Protein AF-A0A538KY79-F1 (afdb_monomer)

Solvent-accessible surface area (backbone atoms only — not comparable to full-atom values): 5470 Å² total; per-residue (Å²): 118,85,84,30,66,86,72,75,48,54,76,69,51,53,52,53,41,46,58,35,67,79,29,84,54,44,41,57,66,57,54,19,64,75,68,71,45,55,68,69,60,46,49,55,52,49,49,56,33,36,77,69,52,26,35,49,79,44,67,31,93,91,46,74,91,42,42,35,35,29,54,31,79,59,21,49,55,48,36,54,53,51,52,52,56,53,52,61,62,69,67,56,80,83,127

pLDDT: mean 85.68, std 16.1, range [36.06, 98.06]

Sequence (95 aa):
MKAYEQTGLHPYHHGILTVLGERSSETQGAIADALGYDRGQLVGLLDELEERGLVERRRDPNDRRRHIVSLTADGEKTHRRLRALSAARAALPAR

Foldseek 3Di:
DPLCVVVVADPLLLLLLQVQLVPQKDWLVVSCVVVVHDSVVSVVSVVVCVVVVQKDWDQDPVHNVIIIIHGDPVVNVVNVVSVVSVVVVVPDDDD

Structure (mmCIF, N/CA/C/O backbone):
data_AF-A0A538KY79-F1
#
_entry.id   AF-A0A538KY79-F1
#
loop_
_atom_site.group_PDB
_atom_site.id
_atom_site.type_symbol
_atom_site.label_atom_id
_atom_site.label_alt_id
_atom_site.label_comp_id
_atom_site.label_asym_id
_atom_site.label_entity_id
_atom_site.label_seq_id
_atom_site.pdbx_PDB_ins_code
_atom_site.Cartn_x
_atom_site.Cartn_y
_atom_site.Cartn_z
_atom_site.occupancy
_atom_site.B_iso_or_equiv
_atom_site.auth_seq_id
_atom_site.auth_comp_id
_atom_site.auth_asym_id
_atom_site.auth_atom_id
_atom_site.pdbx_PDB_model_num
ATOM 1 N N . MET A 1 1 ? -14.152 13.576 3.329 1.00 53.53 1 MET A N 1
ATOM 2 C CA . MET A 1 1 ? -15.165 12.494 3.239 1.00 53.53 1 MET A CA 1
ATOM 3 C C . MET A 1 1 ? -15.187 11.797 4.599 1.00 53.53 1 MET A C 1
ATOM 5 O O . MET A 1 1 ? -14.206 11.143 4.927 1.00 53.53 1 MET A O 1
ATOM 9 N N . LYS A 1 2 ? -16.249 11.975 5.404 1.00 53.88 2 LYS A N 1
ATOM 10 C CA . LYS A 1 2 ? -16.286 11.678 6.860 1.00 53.88 2 LYS A CA 1
ATOM 11 C C . LYS A 1 2 ? -15.944 10.237 7.293 1.00 53.88 2 LYS A C 1
ATOM 13 O O . LYS A 1 2 ? -15.697 10.001 8.467 1.00 53.88 2 LYS A O 1
ATOM 18 N N . ALA A 1 3 ? -15.927 9.266 6.376 1.00 55.97 3 ALA A N 1
ATOM 19 C CA . ALA A 1 3 ? -15.683 7.857 6.703 1.00 55.97 3 ALA A CA 1
ATOM 20 C C . ALA A 1 3 ? -14.213 7.535 7.042 1.00 55.97 3 ALA A C 1
ATOM 22 O O . ALA A 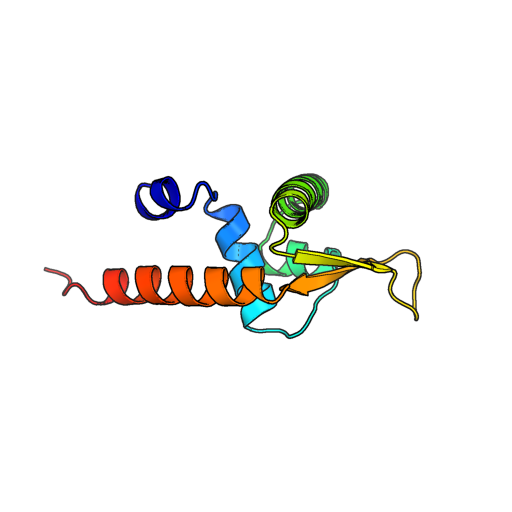1 3 ? -13.963 6.593 7.787 1.00 55.97 3 ALA A O 1
ATOM 23 N N . TYR A 1 4 ? -13.253 8.316 6.531 1.00 57.97 4 TYR A N 1
ATOM 24 C CA . TYR A 1 4 ? -11.821 8.052 6.738 1.00 57.97 4 TYR A CA 1
ATOM 25 C C . TYR A 1 4 ? -11.170 8.918 7.828 1.00 57.97 4 TYR A C 1
ATOM 27 O O . TYR A 1 4 ? -10.039 8.661 8.237 1.00 57.97 4 TYR A O 1
ATOM 35 N N . GLU A 1 5 ? -11.891 9.922 8.339 1.00 60.28 5 GLU A N 1
ATOM 36 C CA . GLU A 1 5 ? -11.402 10.834 9.386 1.00 60.28 5 GLU A CA 1
ATOM 37 C C . GLU A 1 5 ? -11.033 10.074 10.672 1.00 60.28 5 GLU A C 1
ATOM 39 O O . GLU A 1 5 ? -10.049 10.405 11.322 1.00 60.28 5 GLU A O 1
ATOM 44 N N . GLN A 1 6 ? -11.745 8.986 10.987 1.00 62.28 6 GLN A N 1
ATOM 45 C CA . GLN A 1 6 ? -11.471 8.146 12.162 1.00 62.28 6 GLN A CA 1
ATOM 46 C C . GLN A 1 6 ? -10.285 7.184 11.983 1.00 62.28 6 GLN A C 1
ATOM 48 O O . GLN A 1 6 ? -9.808 6.617 12.963 1.00 62.28 6 GLN A O 1
ATOM 53 N N . THR A 1 7 ? -9.815 6.970 10.750 1.00 67.31 7 THR A N 1
ATOM 54 C CA . THR A 1 7 ? -8.626 6.148 10.463 1.00 67.31 7 THR A CA 1
ATOM 55 C C . THR A 1 7 ? -7.393 7.000 10.165 1.00 67.31 7 THR A C 1
ATOM 57 O O . THR A 1 7 ? -6.307 6.456 9.989 1.00 67.31 7 THR A O 1
ATOM 60 N N . GLY A 1 8 ? -7.553 8.325 10.055 1.00 75.19 8 GLY A N 1
ATOM 61 C CA . GLY A 1 8 ? -6.497 9.248 9.639 1.00 75.19 8 GLY A CA 1
ATOM 62 C C . GLY A 1 8 ? -5.990 9.007 8.213 1.00 75.19 8 GLY A C 1
ATOM 63 O O . GLY A 1 8 ? -4.885 9.437 7.893 1.00 75.19 8 GLY A O 1
ATOM 64 N N . LEU A 1 9 ? -6.741 8.281 7.374 1.00 81.81 9 LEU A N 1
ATOM 65 C CA . LEU A 1 9 ? -6.352 7.946 5.998 1.00 81.81 9 LEU A CA 1
ATOM 66 C C . LEU A 1 9 ? -7.142 8.809 5.008 1.00 81.81 9 LEU A C 1
ATOM 68 O O . LEU A 1 9 ? -8.282 9.173 5.269 1.00 81.81 9 LEU A O 1
ATOM 72 N N . HIS A 1 10 ? -6.560 9.146 3.858 1.00 83.31 10 HIS A N 1
ATOM 73 C CA . HIS A 1 10 ? -7.281 9.822 2.782 1.00 83.31 10 HIS A CA 1
ATOM 74 C C . HIS A 1 10 ? -7.976 8.779 1.882 1.00 83.31 10 HIS A C 1
ATOM 76 O O . HIS A 1 10 ? -7.470 7.661 1.759 1.00 83.31 10 HIS A O 1
ATOM 82 N N . PRO A 1 11 ? -9.080 9.110 1.182 1.00 84.44 11 PRO A N 1
ATOM 83 C CA . PRO A 1 11 ? -9.648 8.261 0.130 1.00 84.44 11 PRO A CA 1
ATOM 84 C C . PRO A 1 11 ? -8.620 7.661 -0.843 1.00 84.44 11 PRO A C 1
ATOM 86 O O . PRO A 1 11 ? -8.775 6.522 -1.275 1.00 84.44 11 PRO A O 1
ATOM 89 N N . TYR A 1 12 ? -7.541 8.392 -1.138 1.00 89.56 12 TYR A N 1
ATOM 90 C CA . TYR A 1 12 ? -6.482 7.906 -2.021 1.00 89.56 12 TYR A CA 1
ATOM 91 C C . TYR A 1 12 ? -5.710 6.714 -1.434 1.00 89.56 12 TYR A C 1
ATOM 93 O O . TYR A 1 12 ? -5.464 5.742 -2.149 1.00 89.56 12 TYR A O 1
ATOM 101 N N . HIS A 1 13 ? -5.418 6.738 -0.128 1.00 92.38 13 HIS A N 1
ATOM 102 C CA . HIS A 1 13 ? -4.835 5.602 0.593 1.00 92.38 13 HIS A CA 1
ATOM 103 C C . HIS A 1 13 ? -5.745 4.380 0.545 1.00 92.38 13 HIS A C 1
ATOM 105 O O . HIS A 1 13 ? -5.277 3.264 0.345 1.00 92.38 13 HIS A O 1
ATOM 111 N N . HIS A 1 14 ? -7.056 4.582 0.690 1.00 90.00 14 HIS A N 1
ATOM 112 C CA . HIS A 1 14 ? -8.009 3.482 0.612 1.00 90.00 14 HIS A CA 1
ATOM 113 C C . HIS A 1 14 ? -8.008 2.804 -0.763 1.00 90.00 14 HIS A C 1
ATOM 115 O O . HIS A 1 14 ? -8.050 1.577 -0.824 1.00 90.00 14 HIS A O 1
ATOM 121 N N . GLY A 1 15 ? -7.912 3.576 -1.851 1.00 91.50 15 GLY A N 1
ATOM 122 C CA . GLY A 1 15 ? -7.774 3.021 -3.201 1.00 91.50 15 GLY A CA 1
ATOM 123 C C . GLY A 1 15 ? -6.550 2.109 -3.328 1.00 91.50 15 GLY A C 1
ATOM 124 O O . GLY A 1 15 ? -6.675 0.971 -3.775 1.00 91.50 15 GLY A O 1
ATOM 125 N N . ILE A 1 16 ? -5.393 2.561 -2.835 1.00 94.69 16 ILE A N 1
ATOM 126 C CA . ILE A 1 16 ? -4.142 1.783 -2.845 1.00 94.69 16 ILE A CA 1
ATOM 127 C C . ILE A 1 16 ? -4.289 0.494 -2.030 1.00 94.69 16 ILE A C 1
ATOM 129 O O . ILE A 1 16 ? -4.006 -0.590 -2.536 1.00 94.69 16 ILE A O 1
ATOM 133 N N . LEU A 1 17 ? -4.788 0.595 -0.793 1.00 94.06 17 LEU A N 1
ATOM 134 C CA . LEU A 1 17 ? -5.009 -0.567 0.071 1.00 94.06 17 LEU A CA 1
ATOM 135 C C . LEU A 1 17 ? -6.028 -1.551 -0.522 1.00 94.06 17 LEU A C 1
ATOM 137 O O . LEU A 1 17 ? -5.963 -2.736 -0.224 1.00 94.06 17 LEU A O 1
ATOM 141 N N . THR A 1 18 ? -6.973 -1.078 -1.339 1.00 92.62 18 THR A N 1
ATOM 142 C CA . THR A 1 18 ? -7.947 -1.935 -2.030 1.00 92.62 18 THR A CA 1
ATOM 143 C C . THR A 1 18 ? -7.293 -2.710 -3.167 1.00 92.62 18 THR A C 1
ATOM 145 O O . THR A 1 18 ? -7.398 -3.932 -3.189 1.00 92.62 18 THR A O 1
ATOM 148 N N . VAL A 1 19 ? -6.536 -2.035 -4.040 1.00 94.06 19 VAL A N 1
ATOM 149 C CA . VAL A 1 19 ? -5.798 -2.692 -5.136 1.00 94.06 19 VAL A CA 1
ATOM 150 C C . VAL A 1 19 ? -4.825 -3.743 -4.597 1.00 94.06 19 VAL A C 1
ATOM 152 O O . VAL A 1 19 ? -4.773 -4.857 -5.111 1.00 94.06 19 VAL A O 1
ATOM 155 N N . LEU A 1 20 ? -4.099 -3.416 -3.526 1.00 94.56 20 LEU A N 1
ATOM 156 C CA . LEU A 1 20 ? -3.170 -4.333 -2.858 1.00 94.56 20 LEU A CA 1
ATOM 157 C C . LEU A 1 20 ? -3.859 -5.369 -1.951 1.00 94.56 20 LEU A C 1
ATOM 159 O O . LEU A 1 20 ? -3.225 -6.312 -1.500 1.00 94.56 20 LEU A O 1
ATOM 163 N N . GLY A 1 21 ? -5.136 -5.193 -1.618 1.00 91.25 21 GLY A N 1
ATOM 164 C CA . GLY A 1 21 ? -5.914 -6.198 -0.889 1.00 91.25 21 GLY A CA 1
ATOM 165 C C . GLY A 1 21 ? -6.458 -7.281 -1.819 1.00 91.25 21 GLY A C 1
ATOM 166 O O . GLY A 1 21 ? -6.587 -8.439 -1.426 1.00 91.25 21 GLY A O 1
ATOM 167 N N . GLU A 1 22 ? -6.755 -6.906 -3.063 1.00 85.69 22 GLU A N 1
ATOM 168 C CA . GLU A 1 22 ? -7.215 -7.809 -4.123 1.00 85.69 22 GLU A CA 1
ATOM 169 C C . GLU A 1 22 ? -6.056 -8.538 -4.819 1.00 85.69 22 GLU A C 1
ATOM 171 O O . GLU A 1 22 ? -6.252 -9.610 -5.393 1.00 85.69 22 GLU A O 1
ATOM 176 N N . ARG A 1 23 ? -4.844 -7.975 -4.753 1.00 79.12 23 ARG A N 1
ATOM 177 C CA . ARG A 1 23 ? -3.616 -8.523 -5.343 1.00 79.12 23 ARG A CA 1
ATOM 178 C C . ARG A 1 23 ? -2.552 -8.676 -4.267 1.00 79.12 23 ARG A C 1
ATOM 180 O O . ARG A 1 23 ? -2.263 -7.716 -3.576 1.00 79.12 23 ARG A O 1
ATOM 187 N N . SER A 1 24 ? -1.908 -9.835 -4.160 1.00 81.56 24 SER A N 1
ATOM 188 C CA . SER A 1 24 ? -0.888 -10.090 -3.124 1.00 81.56 24 SER A CA 1
ATOM 189 C C . SER A 1 24 ? 0.265 -9.070 -3.125 1.00 81.56 24 SER A C 1
ATOM 191 O O . SER A 1 24 ? 0.817 -8.747 -2.075 1.00 81.56 24 SER A O 1
ATOM 193 N N . SER A 1 25 ? 0.635 -8.570 -4.304 1.00 91.69 25 SER A N 1
ATOM 194 C CA . SER A 1 25 ? 1.571 -7.465 -4.501 1.00 91.69 25 SER A CA 1
ATOM 195 C C . SER A 1 25 ? 1.402 -6.882 -5.905 1.00 91.69 25 SER A C 1
ATOM 197 O O . SER A 1 25 ? 0.831 -7.531 -6.783 1.00 91.69 25 SER A O 1
ATOM 199 N N . GLU A 1 26 ? 1.876 -5.657 -6.128 1.00 95.75 26 GLU A N 1
ATOM 200 C CA . GLU A 1 26 ? 1.795 -5.007 -7.438 1.00 95.75 26 GLU A CA 1
ATOM 201 C C . GLU A 1 26 ? 2.915 -3.978 -7.636 1.00 95.75 26 GLU A C 1
ATOM 203 O O . GLU A 1 26 ? 3.472 -3.446 -6.675 1.00 95.75 26 GLU A O 1
ATOM 208 N N . THR A 1 27 ? 3.273 -3.676 -8.886 1.00 95.81 27 THR A N 1
ATOM 209 C CA . THR A 1 27 ? 4.253 -2.611 -9.151 1.00 95.81 27 THR A CA 1
ATOM 210 C C . THR A 1 27 ? 3.658 -1.226 -8.901 1.00 95.81 27 THR A C 1
ATOM 212 O O . THR A 1 27 ? 2.492 -0.983 -9.204 1.00 95.81 27 THR A O 1
ATOM 215 N N . GLN A 1 28 ? 4.470 -0.265 -8.443 1.00 95.06 28 GLN A N 1
ATOM 216 C CA . GLN A 1 28 ? 4.020 1.130 -8.299 1.00 95.06 28 GLN A CA 1
ATOM 217 C C . GLN A 1 28 ? 3.395 1.689 -9.587 1.00 95.06 28 GLN A C 1
ATOM 219 O O . GLN A 1 28 ? 2.390 2.386 -9.530 1.00 95.06 28 GLN A O 1
ATOM 224 N N . GLY A 1 29 ? 3.963 1.364 -10.753 1.00 94.19 29 GLY A N 1
ATOM 225 C CA . GLY A 1 29 ? 3.403 1.787 -12.039 1.00 94.19 29 GLY A CA 1
ATOM 226 C C . GLY A 1 29 ? 1.991 1.245 -12.256 1.00 94.19 29 GLY A C 1
ATOM 227 O O . GLY A 1 29 ? 1.077 2.016 -12.509 1.00 94.19 29 GLY A O 1
ATOM 228 N N . ALA A 1 30 ? 1.794 -0.057 -12.051 1.00 94.25 30 ALA A N 1
ATOM 229 C CA . ALA A 1 30 ? 0.485 -0.676 -12.220 1.00 94.25 30 ALA A CA 1
ATOM 230 C C . ALA A 1 30 ? -0.549 -0.192 -11.187 1.00 94.25 30 ALA A C 1
ATOM 232 O O . ALA A 1 30 ? -1.725 -0.079 -11.521 1.00 94.25 30 ALA A O 1
ATOM 233 N N . ILE A 1 31 ? -0.134 0.146 -9.960 1.00 95.94 31 ILE A N 1
ATOM 234 C CA . ILE A 1 31 ? -1.022 0.771 -8.964 1.00 95.94 31 ILE A CA 1
ATOM 235 C C . ILE A 1 31 ? -1.465 2.161 -9.436 1.00 95.94 31 ILE A C 1
ATOM 237 O O . ILE A 1 31 ? -2.646 2.489 -9.331 1.00 95.94 31 ILE A O 1
ATOM 241 N N . ALA A 1 32 ? -0.537 2.965 -9.967 1.00 95.31 32 ALA A N 1
ATOM 242 C CA . ALA A 1 32 ? -0.844 4.292 -10.500 1.00 95.31 32 ALA A CA 1
ATOM 243 C C . ALA A 1 32 ? -1.851 4.190 -11.649 1.00 95.31 32 ALA A C 1
ATOM 245 O O . ALA A 1 32 ? -2.886 4.853 -11.620 1.00 95.31 32 ALA A O 1
ATOM 246 N N . ASP A 1 33 ? -1.583 3.293 -12.601 1.00 94.75 33 ASP A N 1
ATOM 247 C CA . ASP A 1 33 ? -2.426 3.069 -13.773 1.00 94.75 33 ASP A CA 1
ATOM 248 C C . ASP A 1 33 ? -3.827 2.572 -13.374 1.00 94.75 33 ASP A C 1
ATOM 250 O O . ASP A 1 33 ? -4.829 3.072 -13.881 1.00 94.75 33 ASP A O 1
ATOM 254 N N . ALA A 1 34 ? -3.917 1.634 -12.423 1.00 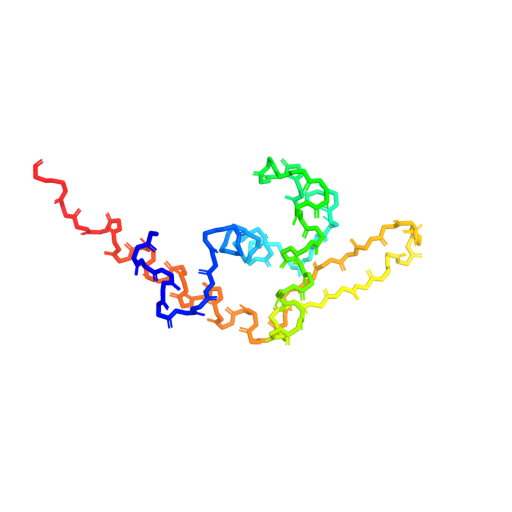94.06 34 ALA A N 1
ATOM 255 C CA . ALA A 1 34 ? -5.191 1.084 -11.957 1.00 94.06 34 ALA A CA 1
ATOM 256 C C . ALA A 1 34 ? -6.076 2.120 -11.245 1.00 94.06 34 ALA A C 1
ATOM 258 O O . ALA A 1 34 ? -7.302 2.025 -11.302 1.00 94.06 34 ALA A O 1
ATOM 259 N N . LEU A 1 35 ? -5.468 3.093 -10.563 1.00 92.88 35 LEU A N 1
ATOM 260 C CA . LEU A 1 35 ? -6.176 4.119 -9.792 1.00 92.88 35 LEU A CA 1
ATOM 261 C C . LEU A 1 35 ? -6.301 5.459 -10.529 1.00 92.88 35 LEU A C 1
ATOM 263 O O . LEU A 1 35 ? -6.973 6.364 -10.034 1.00 92.88 35 LEU A O 1
ATOM 267 N N . GLY A 1 36 ? -5.660 5.600 -11.693 1.00 94.31 36 GLY A N 1
ATOM 268 C CA . GLY A 1 36 ? -5.576 6.861 -12.428 1.00 94.31 36 GLY A CA 1
ATOM 269 C C . GLY A 1 36 ? -4.797 7.947 -11.680 1.00 94.31 36 GLY A C 1
ATOM 270 O O . GLY A 1 36 ? -5.075 9.131 -11.863 1.00 94.31 36 GLY A O 1
ATOM 271 N N . TYR A 1 37 ? -3.864 7.566 -10.804 1.00 94.44 37 TYR A N 1
ATOM 272 C CA . TYR A 1 37 ? -3.023 8.518 -10.073 1.00 94.44 37 TYR A CA 1
ATOM 273 C C . TYR A 1 37 ? -1.791 8.866 -10.897 1.00 94.44 37 TYR A C 1
ATOM 275 O O . TYR A 1 37 ? -1.238 8.015 -11.596 1.00 94.44 37 TYR A O 1
ATOM 283 N N . ASP A 1 38 ? -1.297 10.096 -10.771 1.00 94.94 38 ASP A N 1
ATOM 284 C CA . ASP A 1 38 ? 0.037 10.389 -11.276 1.00 94.94 38 ASP A CA 1
ATOM 285 C C . ASP A 1 38 ? 1.109 9.727 -10.390 1.00 94.94 38 ASP A C 1
ATOM 287 O O . ASP A 1 38 ? 0.901 9.417 -9.211 1.00 94.94 38 ASP A O 1
ATOM 291 N N . ARG A 1 39 ? 2.288 9.485 -10.971 1.00 90.19 39 ARG A N 1
ATOM 292 C CA . ARG A 1 39 ? 3.364 8.751 -10.290 1.00 90.19 39 ARG A CA 1
ATOM 293 C C . ARG A 1 39 ? 3.921 9.498 -9.080 1.00 90.19 39 ARG A C 1
ATOM 295 O O . ARG A 1 39 ? 4.307 8.842 -8.119 1.00 90.19 39 ARG A O 1
ATOM 302 N N . GLY A 1 40 ? 3.994 10.827 -9.134 1.00 92.62 40 GLY A N 1
ATOM 303 C CA . GLY A 1 40 ? 4.500 11.645 -8.033 1.00 92.62 40 GLY A CA 1
ATOM 304 C C . GLY A 1 40 ? 3.544 11.610 -6.847 1.00 92.62 40 GLY A C 1
ATOM 305 O O . GLY A 1 40 ? 3.969 11.327 -5.727 1.00 92.62 40 GLY A O 1
ATOM 306 N N . GLN A 1 41 ? 2.247 11.785 -7.111 1.00 93.50 41 GLN A N 1
ATOM 307 C CA . GLN A 1 41 ? 1.2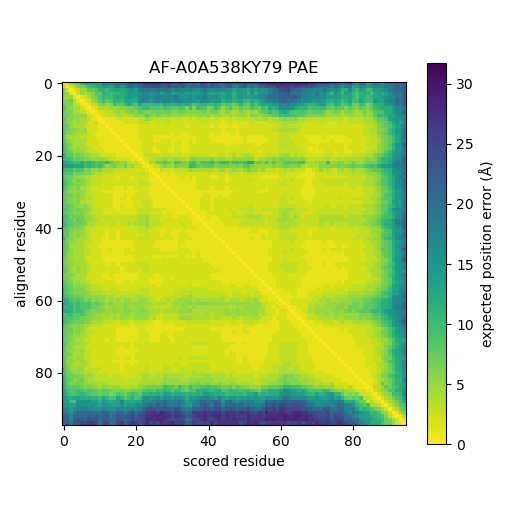00 11.625 -6.105 1.00 93.50 41 GLN A CA 1
ATOM 308 C C . GLN A 1 41 ? 1.236 10.224 -5.487 1.00 93.50 41 GLN A C 1
ATOM 310 O O . GLN A 1 41 ? 1.207 10.100 -4.264 1.00 93.50 41 GLN A O 1
ATOM 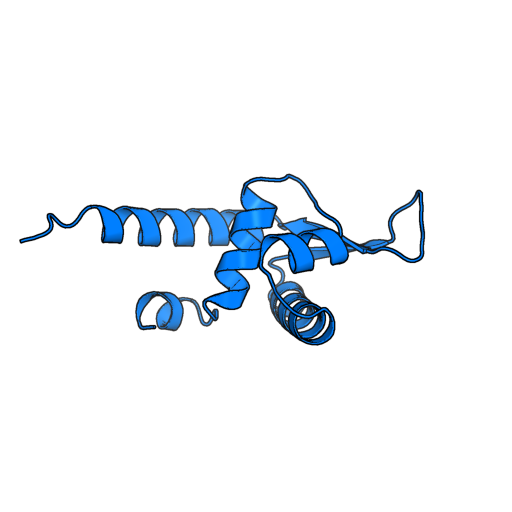315 N N . LEU A 1 42 ? 1.329 9.164 -6.299 1.00 95.50 42 LEU A N 1
ATOM 316 C CA . LEU A 1 42 ? 1.382 7.804 -5.764 1.00 95.50 42 LEU A CA 1
ATOM 317 C C . LEU A 1 42 ? 2.595 7.589 -4.851 1.00 95.50 42 LEU A C 1
ATOM 319 O O . LEU A 1 42 ? 2.457 6.922 -3.831 1.00 95.50 42 LEU A O 1
ATOM 323 N N . VAL A 1 43 ? 3.767 8.127 -5.199 1.00 95.75 43 VAL A N 1
ATOM 324 C CA . VAL A 1 43 ? 4.968 7.994 -4.361 1.00 95.75 43 VAL A CA 1
ATOM 325 C C . VAL A 1 43 ? 4.726 8.586 -2.976 1.00 95.75 43 VAL A C 1
ATOM 327 O O . VAL A 1 43 ? 4.903 7.858 -2.006 1.00 95.75 43 VAL A O 1
ATOM 330 N N . GLY A 1 44 ? 4.225 9.821 -2.883 1.00 96.06 44 GLY A N 1
ATOM 331 C CA . GLY A 1 44 ? 3.944 10.445 -1.584 1.00 96.06 44 GLY A CA 1
ATOM 332 C C . GLY A 1 44 ? 2.910 9.669 -0.762 1.00 96.06 44 GLY A C 1
ATOM 333 O O . GLY A 1 44 ? 3.105 9.431 0.425 1.00 96.06 44 GLY A O 1
ATOM 334 N N . LEU A 1 45 ? 1.850 9.169 -1.405 1.00 95.81 45 LEU A N 1
ATOM 335 C CA . LEU A 1 45 ? 0.847 8.332 -0.735 1.00 95.81 45 LEU A CA 1
ATOM 336 C C . LEU A 1 45 ? 1.429 6.998 -0.234 1.00 95.81 45 LEU A C 1
ATOM 338 O O . LEU A 1 45 ? 1.002 6.482 0.797 1.00 95.81 45 LEU A O 1
ATOM 342 N N . LEU A 1 46 ? 2.373 6.408 -0.973 1.00 96.88 46 LEU A N 1
ATOM 343 C CA . LEU A 1 46 ? 3.064 5.189 -0.555 1.00 96.88 46 LEU A CA 1
ATOM 344 C C . LEU A 1 46 ? 4.072 5.454 0.562 1.00 96.88 46 LEU A C 1
ATOM 346 O O . LEU A 1 46 ? 4.203 4.599 1.431 1.00 96.88 46 LEU A O 1
ATOM 350 N N . ASP A 1 47 ? 4.734 6.613 0.561 1.00 97.19 47 ASP A N 1
ATOM 351 C CA . ASP A 1 47 ? 5.599 7.047 1.662 1.00 97.19 47 ASP A CA 1
ATOM 352 C C . ASP A 1 47 ? 4.779 7.143 2.957 1.00 97.19 47 ASP A C 1
ATOM 354 O O . ASP A 1 47 ? 5.109 6.490 3.944 1.00 97.19 47 ASP A O 1
ATOM 358 N N . GLU A 1 48 ? 3.633 7.833 2.928 1.00 95.88 48 GLU A N 1
ATOM 359 C CA . GLU A 1 48 ? 2.740 7.949 4.090 1.00 95.88 48 GLU A CA 1
ATOM 360 C C . GLU A 1 48 ? 2.209 6.591 4.580 1.00 95.88 48 GLU A C 1
ATOM 362 O O . GLU A 1 48 ? 2.043 6.368 5.782 1.00 95.88 48 GLU A O 1
ATOM 367 N N . LEU A 1 49 ? 1.896 5.670 3.663 1.00 96.19 49 LEU A N 1
ATOM 368 C CA . LEU A 1 49 ? 1.434 4.326 4.014 1.00 96.19 49 LEU A CA 1
ATOM 369 C C . LEU A 1 49 ? 2.557 3.454 4.593 1.00 96.19 49 LEU A C 1
ATOM 371 O O . LEU A 1 49 ? 2.289 2.645 5.485 1.00 96.19 49 LEU A O 1
ATOM 375 N N . GLU A 1 50 ? 3.787 3.600 4.103 1.00 97.44 50 GLU A N 1
ATOM 376 C CA . GLU A 1 50 ? 4.960 2.870 4.592 1.00 97.44 50 GLU A CA 1
ATOM 377 C C . GLU A 1 50 ? 5.400 3.389 5.966 1.00 97.44 50 GLU A C 1
ATOM 379 O O . GLU A 1 50 ? 5.641 2.588 6.866 1.00 97.44 50 GLU A O 1
ATOM 384 N N . GLU A 1 51 ? 5.383 4.708 6.187 1.00 96.75 51 GLU A N 1
ATOM 385 C CA . GLU A 1 51 ? 5.622 5.329 7.501 1.00 96.75 51 GLU A CA 1
ATOM 386 C C . GLU A 1 51 ? 4.639 4.833 8.570 1.00 96.75 51 GLU A C 1
ATOM 388 O O . GLU A 1 51 ? 4.989 4.672 9.740 1.00 96.75 51 GLU A O 1
ATOM 393 N N . ARG A 1 52 ? 3.400 4.539 8.166 1.00 95.00 52 ARG A N 1
ATOM 394 C CA . ARG A 1 52 ? 2.366 3.958 9.036 1.00 95.00 52 ARG A CA 1
ATOM 395 C C . ARG A 1 52 ? 2.479 2.439 9.185 1.00 95.00 52 ARG A C 1
ATOM 397 O O . ARG A 1 52 ? 1.639 1.840 9.855 1.00 95.00 52 ARG A O 1
ATOM 404 N N . GLY A 1 53 ? 3.458 1.807 8.539 1.00 97.19 53 GLY A N 1
ATOM 405 C CA . GLY A 1 53 ? 3.664 0.361 8.557 1.00 97.19 53 GLY A CA 1
ATOM 406 C C 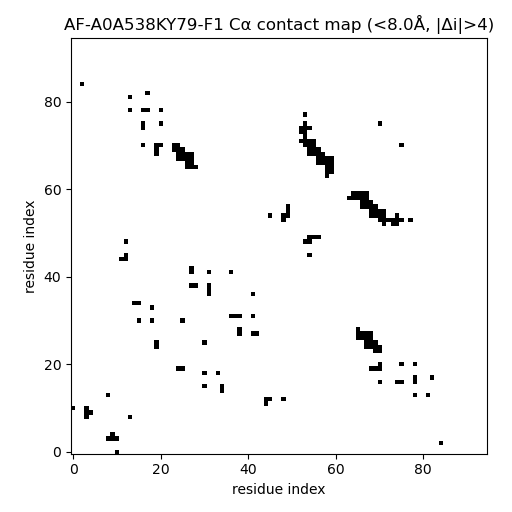. GLY A 1 53 ? 2.558 -0.431 7.862 1.00 97.19 53 GLY A C 1
ATOM 407 O O . GLY A 1 53 ? 2.368 -1.603 8.178 1.00 97.19 53 GLY A O 1
ATOM 408 N N . LEU A 1 54 ? 1.795 0.183 6.951 1.00 96.81 54 LEU A N 1
ATOM 409 C CA . LEU A 1 54 ? 0.661 -0.455 6.269 1.00 96.81 54 LEU A CA 1
ATOM 410 C C . LEU A 1 54 ? 1.058 -1.115 4.945 1.00 96.81 54 LEU A C 1
ATOM 412 O O . LEU A 1 54 ? 0.414 -2.068 4.511 1.00 96.81 54 LEU A O 1
ATOM 416 N N . VAL A 1 55 ? 2.113 -0.628 4.304 1.00 98.06 55 VAL A N 1
ATOM 417 C CA . VAL A 1 55 ? 2.679 -1.231 3.094 1.00 98.06 55 VAL A CA 1
ATOM 418 C C . VAL A 1 55 ? 4.176 -1.416 3.264 1.00 98.06 55 VAL A C 1
ATOM 420 O O . VAL A 1 55 ? 4.797 -0.766 4.101 1.00 98.06 55 VAL A O 1
ATOM 423 N N . GLU A 1 56 ? 4.748 -2.288 2.449 1.00 97.69 56 GLU A N 1
ATOM 424 C CA . GLU A 1 56 ? 6.191 -2.397 2.275 1.00 97.69 56 GLU A CA 1
ATOM 425 C C . GLU A 1 56 ? 6.551 -2.279 0.793 1.00 97.69 56 GLU A C 1
ATOM 427 O O . GLU A 1 56 ? 5.806 -2.736 -0.083 1.00 97.69 56 GLU A O 1
ATOM 432 N N . ARG A 1 57 ? 7.706 -1.670 0.508 1.00 97.38 57 ARG A N 1
ATOM 433 C CA . ARG A 1 57 ? 8.245 -1.553 -0.849 1.00 97.38 57 ARG A CA 1
ATOM 434 C C . ARG A 1 57 ? 9.537 -2.332 -0.989 1.00 97.38 57 ARG A C 1
ATOM 436 O O . ARG A 1 57 ? 10.479 -2.182 -0.216 1.00 97.38 57 ARG A O 1
ATOM 443 N N . ARG A 1 58 ? 9.616 -3.150 -2.035 1.00 95.88 58 ARG A N 1
ATOM 444 C CA . ARG A 1 58 ? 10.817 -3.921 -2.370 1.00 95.88 58 ARG A CA 1
ATOM 445 C C . ARG A 1 58 ? 11.173 -3.705 -3.830 1.00 95.88 58 ARG A C 1
ATOM 447 O O . ARG A 1 58 ? 10.296 -3.579 -4.682 1.00 95.88 58 ARG A O 1
ATOM 454 N N . ARG A 1 59 ? 12.469 -3.658 -4.141 1.00 94.94 59 ARG A N 1
ATOM 455 C CA . ARG A 1 59 ? 12.908 -3.635 -5.542 1.00 94.94 59 ARG A CA 1
ATOM 456 C C . ARG A 1 59 ? 12.506 -4.940 -6.214 1.00 94.94 59 ARG A C 1
ATOM 458 O O . ARG A 1 59 ? 12.691 -6.006 -5.630 1.00 94.94 59 ARG A O 1
ATOM 465 N N . ASP A 1 60 ? 11.996 -4.846 -7.436 1.00 93.06 60 ASP A N 1
ATOM 466 C CA . ASP A 1 60 ? 11.700 -6.027 -8.241 1.00 93.06 60 ASP A CA 1
ATOM 467 C C . ASP A 1 60 ? 13.017 -6.775 -8.546 1.00 93.06 60 ASP A C 1
ATOM 469 O O . ASP A 1 60 ? 13.959 -6.159 -9.067 1.00 93.06 60 ASP A O 1
ATOM 473 N N . PRO A 1 61 ? 13.130 -8.077 -8.210 1.00 91.25 61 PRO A N 1
ATOM 474 C CA . PRO A 1 61 ? 14.333 -8.857 -8.487 1.00 91.25 61 PRO A CA 1
ATOM 475 C C . PRO A 1 61 ? 14.607 -9.024 -9.989 1.00 91.25 61 PRO A C 1
ATOM 477 O O . PRO A 1 61 ? 15.760 -9.228 -10.365 1.00 91.25 61 PRO A O 1
ATOM 480 N N . ASN A 1 62 ? 13.584 -8.899 -10.841 1.00 91.31 62 ASN A N 1
ATOM 481 C CA . ASN A 1 62 ? 13.691 -9.065 -12.291 1.00 91.31 62 ASN A CA 1
ATOM 482 C C . ASN A 1 62 ? 13.942 -7.739 -13.032 1.00 91.31 62 ASN A C 1
ATOM 484 O O . ASN A 1 62 ? 14.519 -7.741 -14.117 1.00 91.31 62 ASN A O 1
ATOM 488 N N . ASP A 1 63 ? 13.542 -6.599 -12.458 1.00 92.81 63 ASP A N 1
ATOM 489 C CA . ASP A 1 63 ? 13.817 -5.259 -12.996 1.00 92.81 63 ASP A CA 1
ATOM 490 C C . ASP A 1 63 ? 13.996 -4.244 -11.860 1.00 92.81 63 ASP A C 1
ATOM 492 O O . ASP A 1 63 ? 13.049 -3.604 -11.408 1.00 92.81 63 ASP A O 1
ATOM 496 N N . ARG A 1 64 ? 15.246 -4.021 -11.436 1.00 91.25 64 ARG A N 1
ATOM 497 C CA . ARG A 1 64 ? 15.598 -3.146 -10.297 1.00 91.25 64 ARG A CA 1
ATOM 498 C C . ARG A 1 64 ? 15.175 -1.677 -10.442 1.00 91.25 64 ARG A C 1
ATOM 500 O O . ARG A 1 64 ? 15.384 -0.906 -9.500 1.00 91.25 64 ARG A O 1
ATOM 507 N N . ARG A 1 65 ? 14.652 -1.271 -11.604 1.00 90.62 65 ARG A N 1
ATOM 508 C CA . ARG A 1 65 ? 14.051 0.054 -11.833 1.00 90.62 65 ARG A CA 1
ATOM 509 C C . ARG A 1 65 ? 12.623 0.143 -11.289 1.00 90.62 65 ARG A C 1
ATOM 511 O O . ARG A 1 65 ? 12.099 1.245 -11.153 1.00 90.62 65 ARG A O 1
ATOM 518 N N . ARG A 1 66 ? 11.989 -0.994 -10.999 1.00 91.25 66 ARG A N 1
ATOM 519 C CA . ARG A 1 66 ? 10.627 -1.098 -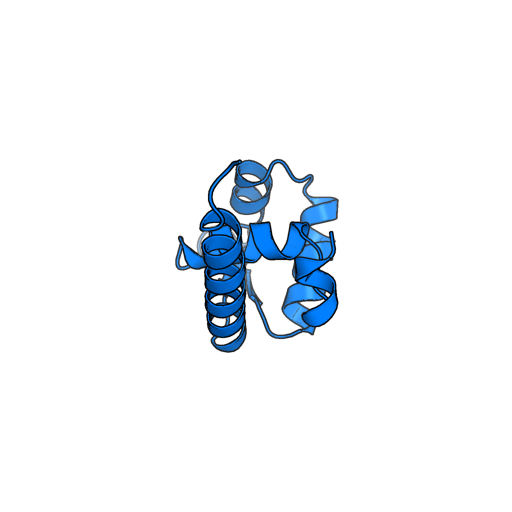10.473 1.00 91.25 66 ARG A CA 1
ATOM 520 C C . ARG A 1 66 ? 10.652 -1.374 -8.975 1.00 91.25 66 ARG A C 1
ATOM 522 O O . ARG A 1 66 ? 11.560 -2.022 -8.452 1.00 91.25 66 ARG A O 1
ATOM 529 N N . HIS A 1 67 ? 9.601 -0.917 -8.311 1.00 95.12 67 HIS A N 1
ATOM 530 C CA . HIS A 1 67 ? 9.288 -1.285 -6.939 1.00 95.12 67 HIS A CA 1
ATOM 531 C C . HIS A 1 67 ? 7.978 -2.058 -6.931 1.00 95.12 67 HIS A C 1
ATOM 533 O O . HIS A 1 67 ? 6.992 -1.623 -7.536 1.00 95.12 67 HIS A O 1
ATOM 539 N N . ILE A 1 68 ? 8.008 -3.201 -6.259 1.00 96.69 68 ILE A N 1
ATOM 540 C CA . ILE A 1 68 ? 6.849 -4.008 -5.911 1.00 96.69 68 ILE A CA 1
ATOM 541 C C . ILE A 1 68 ? 6.388 -3.545 -4.533 1.00 96.69 68 ILE A C 1
ATOM 543 O O . ILE A 1 68 ? 7.199 -3.390 -3.618 1.00 96.69 68 ILE A O 1
ATOM 547 N N . VAL A 1 69 ? 5.090 -3.311 -4.413 1.00 97.81 69 VAL A N 1
ATOM 548 C CA . VAL A 1 69 ? 4.412 -2.902 -3.190 1.00 97.81 69 VAL A CA 1
ATOM 549 C C . VAL A 1 69 ? 3.521 -4.051 -2.733 1.00 97.81 69 VAL A C 1
ATOM 551 O O . VAL A 1 69 ? 2.822 -4.652 -3.550 1.00 97.81 69 VAL A O 1
ATOM 554 N N . SER A 1 70 ? 3.518 -4.339 -1.437 1.00 97.50 70 SER A N 1
ATOM 555 C CA . SER A 1 70 ? 2.603 -5.294 -0.799 1.00 97.50 70 SER A CA 1
ATOM 556 C C . SER A 1 70 ? 2.035 -4.718 0.493 1.00 97.50 70 SER A C 1
ATOM 558 O O . SER A 1 70 ? 2.614 -3.808 1.091 1.00 97.50 70 SER A O 1
ATOM 560 N N . LEU A 1 71 ? 0.885 -5.240 0.926 1.00 97.56 71 LEU A N 1
ATOM 561 C CA . LEU A 1 71 ? 0.378 -4.959 2.267 1.00 97.56 71 LEU A CA 1
ATOM 562 C C . LEU A 1 71 ? 1.255 -5.649 3.310 1.00 97.56 71 LEU A C 1
ATOM 564 O O . LEU A 1 71 ? 1.686 -6.787 3.128 1.00 97.56 71 LEU A O 1
ATOM 568 N N . THR A 1 72 ? 1.456 -4.982 4.440 1.00 97.44 72 THR A N 1
ATOM 569 C CA . THR A 1 72 ? 1.906 -5.658 5.660 1.00 97.44 72 THR A CA 1
ATOM 570 C C . THR A 1 72 ? 0.720 -6.355 6.336 1.00 97.44 72 THR A C 1
ATOM 572 O O . THR A 1 72 ? -0.443 -6.134 5.983 1.00 97.44 72 THR A O 1
ATOM 575 N N . ALA A 1 73 ? 0.981 -7.123 7.396 1.00 96.06 73 ALA A N 1
ATOM 576 C CA . ALA A 1 73 ? -0.084 -7.696 8.220 1.00 96.06 73 ALA A CA 1
ATOM 577 C C . ALA A 1 73 ? -1.041 -6.627 8.797 1.00 96.06 73 ALA A C 1
ATOM 579 O O . ALA A 1 73 ? -2.245 -6.870 8.921 1.00 96.06 73 ALA A O 1
ATOM 580 N N . ASP A 1 74 ? -0.533 -5.440 9.138 1.00 95.69 74 ASP A N 1
ATOM 581 C CA . ASP A 1 74 ? -1.355 -4.332 9.639 1.00 95.69 74 ASP A CA 1
ATOM 582 C C . ASP A 1 74 ? -2.068 -3.584 8.506 1.00 95.69 74 ASP A C 1
ATOM 584 O O . ASP A 1 74 ? -3.225 -3.174 8.666 1.00 95.69 74 ASP A O 1
ATOM 588 N N . GLY A 1 75 ? -1.444 -3.515 7.327 1.00 94.94 75 GLY A N 1
ATOM 589 C CA . GLY A 1 75 ? -2.081 -3.105 6.078 1.00 94.94 75 GLY A CA 1
ATOM 590 C C . GLY A 1 75 ? -3.316 -3.930 5.752 1.00 94.94 75 GLY A C 1
ATOM 591 O O . GLY A 1 75 ? -4.393 -3.377 5.528 1.00 94.94 75 GLY A O 1
ATOM 592 N N . GLU A 1 76 ? -3.203 -5.255 5.808 1.00 94.75 76 GLU A N 1
ATOM 593 C CA . GLU A 1 76 ? -4.322 -6.160 5.550 1.00 94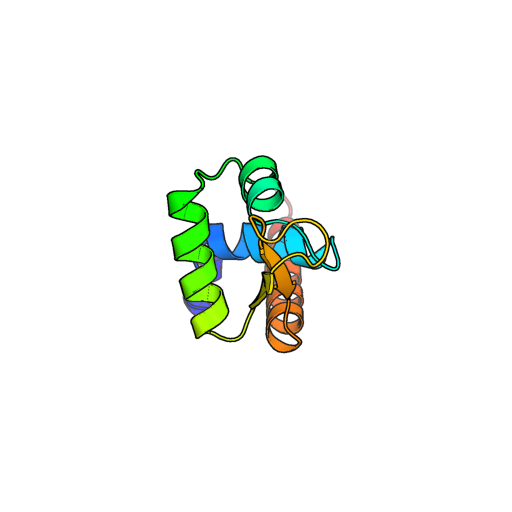.75 76 GLU A CA 1
ATOM 594 C C . GLU A 1 76 ? -5.465 -6.002 6.558 1.00 94.75 76 GLU A C 1
ATOM 596 O O . GLU A 1 76 ? -6.640 -5.972 6.178 1.00 94.75 76 GLU A O 1
ATOM 601 N N . LYS A 1 77 ? -5.152 -5.897 7.859 1.00 93.38 77 LYS A N 1
ATOM 602 C CA . LYS A 1 77 ? -6.169 -5.649 8.899 1.00 93.38 77 LYS A CA 1
ATOM 603 C C . LYS A 1 77 ? -6.909 -4.342 8.622 1.00 93.38 77 LYS A C 1
ATOM 605 O O . LYS A 1 77 ? -8.138 -4.293 8.719 1.00 93.38 77 LYS A O 1
ATOM 610 N N . THR A 1 78 ? -6.165 -3.305 8.249 1.00 92.38 78 THR A N 1
ATOM 611 C CA . THR A 1 78 ? -6.709 -1.985 7.923 1.00 92.38 78 THR A CA 1
ATOM 612 C C . THR A 1 78 ? -7.584 -2.043 6.675 1.00 92.38 78 THR A C 1
ATOM 614 O O . THR A 1 78 ? -8.720 -1.570 6.715 1.00 92.38 78 THR A O 1
ATOM 617 N N . HIS A 1 79 ? -7.123 -2.698 5.606 1.00 92.06 79 HIS A N 1
ATOM 618 C CA . HIS A 1 79 ? -7.907 -2.934 4.395 1.00 92.06 79 HIS A CA 1
ATOM 619 C C . HIS A 1 79 ? -9.233 -3.642 4.716 1.00 92.06 79 HIS A C 1
ATOM 621 O O . HIS A 1 79 ? -10.300 -3.151 4.345 1.00 92.06 79 HIS A O 1
ATOM 627 N N . ARG A 1 80 ? -9.200 -4.739 5.489 1.00 90.50 80 ARG A N 1
ATOM 628 C CA . ARG A 1 80 ? -10.418 -5.464 5.896 1.00 90.50 80 ARG A CA 1
ATOM 629 C C . ARG A 1 80 ? -11.396 -4.572 6.667 1.00 90.50 80 ARG A C 1
ATOM 631 O O . ARG A 1 80 ? -12.596 -4.607 6.390 1.00 90.50 80 ARG A O 1
ATOM 638 N N . ARG A 1 81 ? -10.899 -3.745 7.595 1.00 87.81 81 ARG A N 1
ATOM 639 C CA . ARG A 1 81 ? -11.725 -2.791 8.355 1.00 87.81 81 ARG A CA 1
ATOM 640 C C . ARG A 1 81 ? -12.384 -1.759 7.437 1.00 87.81 81 ARG A C 1
ATOM 642 O O . ARG A 1 81 ? -13.582 -1.514 7.560 1.00 87.81 81 ARG A O 1
ATOM 649 N N . LEU A 1 82 ? -11.627 -1.178 6.509 1.00 84.00 82 LEU A N 1
ATOM 650 C CA . LEU A 1 82 ? -12.137 -0.176 5.569 1.00 84.00 82 LEU A CA 1
ATOM 651 C C . LEU A 1 82 ? -13.149 -0.768 4.580 1.00 84.00 82 LEU A C 1
ATOM 653 O O . LEU A 1 82 ? -14.188 -0.156 4.320 1.00 84.00 82 LEU A O 1
ATOM 657 N N . ARG A 1 83 ? -12.907 -1.992 4.099 1.00 84.44 83 ARG A N 1
ATOM 658 C CA . ARG A 1 83 ? -13.847 -2.730 3.249 1.00 84.44 83 ARG A CA 1
ATOM 659 C C . ARG A 1 83 ? -15.177 -2.971 3.965 1.00 84.44 83 ARG A C 1
ATOM 661 O O . ARG A 1 83 ? -16.231 -2.725 3.383 1.00 84.44 83 ARG A O 1
ATOM 668 N N . ALA A 1 84 ? -15.142 -3.384 5.234 1.00 83.12 84 ALA A N 1
ATOM 669 C CA . ALA A 1 84 ? -16.350 -3.583 6.037 1.00 83.12 84 ALA A CA 1
ATOM 670 C C . ALA A 1 84 ? -17.149 -2.278 6.228 1.00 83.12 84 ALA A C 1
ATOM 672 O O . ALA A 1 84 ? -18.368 -2.275 6.069 1.00 83.12 84 ALA A O 1
ATOM 673 N N . LEU A 1 85 ? -16.469 -1.157 6.495 1.00 76.31 85 LEU A N 1
ATOM 674 C CA . LEU A 1 85 ? -17.102 0.164 6.619 1.00 76.31 85 LEU A CA 1
ATOM 675 C C . LEU A 1 85 ? -17.744 0.632 5.304 1.00 76.31 85 LEU A C 1
ATOM 677 O O . LEU A 1 85 ? -18.833 1.207 5.309 1.00 76.31 85 LEU A O 1
ATOM 681 N N . SER A 1 86 ? -17.083 0.361 4.178 1.00 70.19 86 SER A N 1
ATOM 682 C CA . SER A 1 86 ? -17.569 0.713 2.840 1.00 70.19 86 SER A CA 1
ATOM 683 C C . SER A 1 86 ? -18.802 -0.110 2.449 1.00 70.19 86 SER A C 1
ATOM 685 O O . SER A 1 86 ? -19.790 0.448 1.972 1.00 70.19 86 SER A O 1
ATOM 687 N N . ALA A 1 87 ? -18.786 -1.417 2.727 1.00 68.25 87 ALA A N 1
ATOM 688 C CA . ALA A 1 87 ? -19.914 -2.316 2.485 1.00 68.25 87 ALA A CA 1
ATOM 689 C C . ALA A 1 87 ? -21.130 -1.987 3.369 1.00 68.25 87 ALA A C 1
ATOM 691 O O . ALA A 1 87 ? -22.254 -1.938 2.874 1.00 68.25 87 ALA A O 1
ATOM 692 N N . ALA A 1 88 ? -20.916 -1.682 4.654 1.00 60.03 88 ALA A N 1
ATOM 693 C CA . ALA A 1 88 ? -21.990 -1.291 5.571 1.00 60.03 88 ALA A CA 1
ATOM 694 C C . ALA A 1 88 ? -22.707 -0.001 5.133 1.00 60.03 88 ALA A C 1
ATOM 696 O O . ALA A 1 88 ? -23.900 0.166 5.372 1.00 60.03 88 ALA A O 1
ATOM 697 N N . ARG A 1 89 ? -21.996 0.906 4.454 1.00 55.28 89 ARG A N 1
ATOM 698 C CA . ARG A 1 89 ? -22.550 2.169 3.951 1.00 55.28 89 ARG A CA 1
ATOM 699 C C . ARG A 1 89 ? -23.294 2.018 2.622 1.00 55.28 89 ARG A C 1
ATOM 701 O O . ARG A 1 89 ? -24.228 2.775 2.383 1.00 55.28 89 ARG A O 1
ATOM 708 N N . ALA A 1 90 ? -22.921 1.037 1.800 1.00 53.59 90 ALA A N 1
ATOM 709 C CA . ALA A 1 90 ? -23.670 0.651 0.600 1.00 53.59 90 ALA A CA 1
ATOM 710 C C . ALA A 1 90 ? -24.966 -0.123 0.924 1.00 53.59 90 ALA A C 1
ATOM 712 O O . ALA A 1 90 ? -25.849 -0.213 0.078 1.00 53.59 90 ALA A O 1
ATOM 713 N N . ALA A 1 91 ? -25.094 -0.654 2.146 1.00 47.66 91 ALA A N 1
ATOM 714 C CA . ALA A 1 91 ? -26.249 -1.424 2.605 1.00 47.66 91 ALA A CA 1
ATOM 715 C C . ALA A 1 91 ? -27.398 -0.581 3.206 1.00 47.66 91 ALA A C 1
ATOM 717 O O . ALA A 1 91 ? -28.375 -1.156 3.685 1.00 47.66 91 ALA A O 1
ATOM 718 N N . LEU A 1 92 ? -27.331 0.760 3.192 1.00 39.16 92 LEU A N 1
ATOM 719 C CA . LEU A 1 92 ? -28.516 1.575 3.494 1.00 39.16 92 LEU A CA 1
ATOM 720 C C . LEU A 1 92 ? -29.459 1.566 2.279 1.00 39.16 92 LEU A C 1
ATOM 722 O O . LEU A 1 92 ? -29.005 1.904 1.185 1.00 39.16 92 LEU A O 1
ATOM 726 N N . PRO A 1 93 ? -30.756 1.232 2.439 1.00 37.34 93 PRO A N 1
ATOM 727 C CA . PRO A 1 93 ? -31.694 1.287 1.329 1.00 37.34 93 PRO A CA 1
ATOM 728 C C . PRO A 1 93 ? -31.776 2.724 0.810 1.00 37.34 93 PRO A C 1
ATOM 730 O O . PRO A 1 93 ? -32.027 3.661 1.575 1.00 37.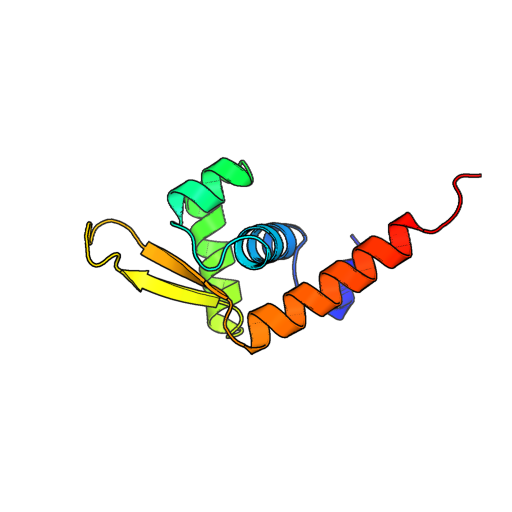34 93 PRO A O 1
ATOM 733 N N . ALA A 1 94 ? -31.543 2.880 -0.494 1.00 36.06 94 ALA A N 1
ATOM 734 C CA . ALA A 1 94 ? -31.915 4.082 -1.217 1.00 36.06 94 ALA A CA 1
ATOM 735 C C . ALA A 1 94 ? -33.406 4.336 -0.954 1.00 36.06 94 ALA A C 1
ATOM 737 O O . ALA A 1 94 ? -34.229 3.441 -1.154 1.00 36.06 94 ALA A O 1
ATOM 738 N N . ARG A 1 95 ? -33.718 5.513 -0.410 1.00 39.53 95 ARG A N 1
AT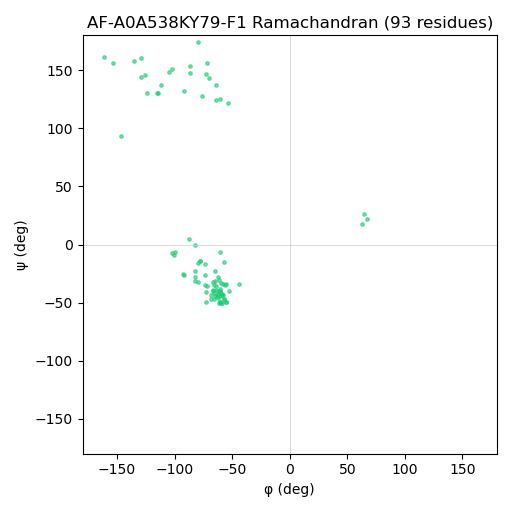OM 739 C CA . ARG A 1 95 ? -35.095 6.001 -0.333 1.00 39.53 95 ARG A CA 1
ATOM 740 C C . ARG A 1 95 ? -35.608 6.333 -1.723 1.00 39.53 95 ARG A C 1
ATOM 742 O O . ARG A 1 95 ? -34.798 6.874 -2.509 1.00 39.53 95 ARG A O 1
#

Nearest PDB structures (foldseek):
  3voe-assembly1_A  TM=9.667E-01  e=4.370E-06  Escherichia coli K-12
  2fbi-assembly1_A-2  TM=9.488E-01  e=4.097E-06  Pseudomonas aeruginosa
  7el3-assembly1_B  TM=9.636E-01  e=5.662E-06  Acinetobacter baumannii
  3vod-assembly1_A  TM=9.664E-01  e=6.875E-06  Escherichia coli K-12
  7kua-assembly1_A-2  TM=9.473E-01  e=1.154E-05  Pseudomonas putida

Secondary structure (DSSP, 8-state):
-TTSGGGT--HHHHHHHHHHHHSS-EEHHHHHHHHT--HHHHHHHHHHHHHTTSEEEEE-SS-TTSEEEEE-HHHHHHHHHHHHHHHHHHTSPP-

Mean predicted aligned error: 5.93 Å

Radius of gyration: 14.04 Å; Cα contacts (8 Å, |Δi|>4): 102; chains: 1; bounding box: 51×23×26 Å